Protein AF-A0A3D1U1C8-F1 (afdb_monomer_lite)

Radius of gyration: 27.83 Å; chains: 1; bounding box: 40×24×113 Å

pLDDT: mean 71.71, std 17.3, range [40.25, 92.06]

Secondary structure (DSSP, 8-state):
--TTT-SEEEEPTT---HHHHHHHHHHH-EEEEEEEEEEEETTEEEEEEEEEEEESS-HHHHHH-SSEEEEETTSPPEEEPPPPGGG-HHHHHHHHS---------------

Structure (mmCIF, N/CA/C/O backbone):
data_AF-A0A3D1U1C8-F1
#
_entry.id   AF-A0A3D1U1C8-F1
#
loop_
_atom_site.group_PDB
_atom_site.id
_atom_site.type_symbol
_atom_site.label_atom_id
_atom_site.label_alt_id
_atom_site.label_comp_id
_atom_site.label_asym_id
_atom_site.label_entity_id
_atom_site.label_seq_id
_atom_site.pdbx_PDB_ins_code
_atom_site.Cartn_x
_atom_site.Cartn_y
_atom_site.Cartn_z
_atom_site.occupancy
_atom_site.B_iso_or_equiv
_atom_site.auth_seq_id
_atom_site.auth_comp_id
_atom_site.auth_asym_id
_atom_site.auth_atom_id
_atom_site.pdbx_PDB_model_num
ATOM 1 N N . THR A 1 1 ? 15.369 -10.902 10.583 1.00 54.53 1 THR A N 1
ATOM 2 C CA . THR A 1 1 ? 14.766 -11.055 9.238 1.00 54.53 1 THR A CA 1
ATOM 3 C C . THR A 1 1 ? 13.264 -11.288 9.342 1.00 54.53 1 THR A C 1
ATOM 5 O O . THR A 1 1 ? 12.806 -12.402 9.154 1.00 54.53 1 THR A O 1
ATOM 8 N N . ILE A 1 2 ? 12.484 -10.258 9.689 1.00 69.12 2 ILE A N 1
ATOM 9 C CA . ILE A 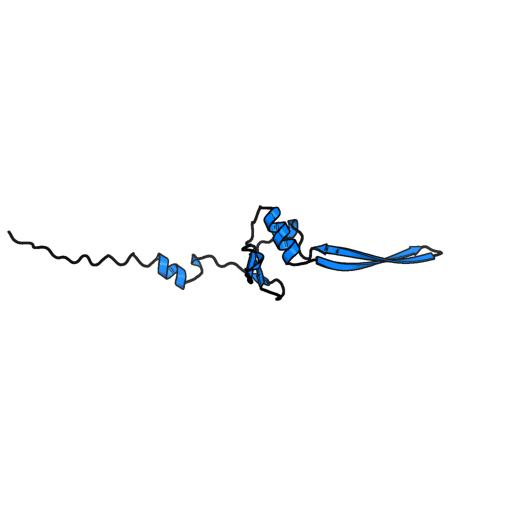1 2 ? 11.027 -10.399 9.923 1.00 69.12 2 ILE A CA 1
ATOM 10 C C . ILE A 1 2 ? 10.237 -10.135 8.630 1.00 69.12 2 ILE A C 1
ATOM 12 O O . ILE A 1 2 ? 9.302 -10.856 8.304 1.00 69.12 2 ILE A O 1
ATOM 16 N N . TRP A 1 3 ? 10.700 -9.180 7.818 1.00 66.94 3 TRP A N 1
ATOM 17 C CA . TRP A 1 3 ? 10.041 -8.755 6.578 1.00 66.94 3 TRP A CA 1
ATOM 18 C C . TRP A 1 3 ? 9.795 -9.877 5.557 1.00 66.94 3 TRP A C 1
ATOM 20 O O . TRP A 1 3 ? 8.752 -9.918 4.905 1.00 66.94 3 TRP A O 1
ATOM 30 N N . ASN A 1 4 ? 10.750 -10.804 5.417 1.00 70.19 4 ASN A N 1
ATOM 31 C CA . ASN A 1 4 ? 10.642 -11.885 4.437 1.00 70.19 4 ASN A CA 1
ATOM 32 C C . ASN A 1 4 ? 9.698 -13.014 4.887 1.00 70.19 4 ASN A C 1
ATOM 34 O O . ASN A 1 4 ? 9.162 -13.731 4.053 1.00 70.19 4 ASN A O 1
ATOM 38 N N . ASN A 1 5 ? 9.475 -13.169 6.195 1.00 77.31 5 ASN A N 1
ATOM 39 C CA . ASN A 1 5 ? 8.589 -14.207 6.723 1.00 77.31 5 ASN A CA 1
ATOM 40 C C . ASN A 1 5 ? 7.104 -13.802 6.627 1.00 77.31 5 ASN A C 1
ATOM 42 O O . ASN A 1 5 ? 6.225 -14.655 6.511 1.00 77.31 5 ASN A O 1
ATOM 46 N N . CYS A 1 6 ? 6.820 -12.497 6.596 1.00 77.06 6 CYS A N 1
ATOM 47 C CA . CYS A 1 6 ? 5.470 -11.974 6.426 1.00 77.06 6 CYS A CA 1
ATOM 48 C C . CYS A 1 6 ? 4.944 -12.230 5.005 1.00 77.06 6 CYS A C 1
ATOM 50 O O . CYS A 1 6 ? 5.375 -11.594 4.039 1.00 77.06 6 CYS A O 1
ATOM 52 N N . ARG A 1 7 ? 3.951 -13.124 4.897 1.00 80.94 7 ARG A N 1
ATOM 53 C CA . ARG A 1 7 ? 3.180 -13.358 3.662 1.00 80.94 7 ARG A CA 1
ATOM 54 C C . ARG A 1 7 ? 2.305 -12.171 3.265 1.00 80.94 7 ARG A C 1
ATOM 56 O O . ARG A 1 7 ? 2.095 -11.962 2.078 1.00 80.94 7 ARG A O 1
ATOM 63 N N . ALA A 1 8 ? 1.791 -11.425 4.240 1.00 85.19 8 ALA A N 1
ATOM 64 C CA . ALA A 1 8 ? 0.974 -10.240 4.016 1.00 85.19 8 ALA A CA 1
ATOM 65 C C . ALA A 1 8 ? 1.780 -8.985 4.360 1.00 85.19 8 ALA A C 1
ATOM 67 O O . ALA A 1 8 ? 2.327 -8.882 5.460 1.00 85.19 8 ALA A O 1
ATOM 68 N N . ARG A 1 9 ? 1.845 -8.035 3.427 1.00 86.88 9 ARG A N 1
ATOM 69 C CA . ARG A 1 9 ? 2.498 -6.734 3.602 1.00 86.88 9 ARG A CA 1
ATOM 70 C C . ARG A 1 9 ? 1.498 -5.651 3.233 1.00 86.88 9 ARG A C 1
ATOM 72 O O . ARG A 1 9 ? 0.937 -5.677 2.142 1.00 86.88 9 ARG A O 1
ATOM 79 N N . LEU A 1 10 ? 1.273 -4.717 4.147 1.00 88.38 10 LEU A N 1
ATOM 80 C CA . LEU A 1 10 ? 0.290 -3.653 3.988 1.00 88.38 10 LEU A CA 1
ATOM 81 C C . LEU A 1 10 ? 0.993 -2.299 4.013 1.00 88.38 10 LEU A C 1
ATOM 83 O O . LEU A 1 10 ? 1.653 -1.968 4.997 1.00 88.38 10 LEU A O 1
ATOM 87 N N . LEU A 1 11 ? 0.829 -1.523 2.946 1.00 89.38 11 LEU A N 1
ATOM 88 C CA . LEU A 1 11 ? 1.230 -0.123 2.896 1.00 89.38 11 LEU A CA 1
ATOM 89 C C . LEU A 1 11 ? 0.005 0.744 3.179 1.00 89.38 11 LEU A C 1
ATOM 91 O O . LEU A 1 11 ? -0.963 0.727 2.418 1.00 89.38 11 LEU A O 1
ATOM 95 N N . LEU A 1 12 ? 0.048 1.495 4.275 1.00 89.19 12 LEU A N 1
ATOM 96 C CA . LEU A 1 12 ? -0.980 2.476 4.609 1.00 89.19 12 LEU A CA 1
ATOM 97 C C . LEU A 1 12 ? -0.712 3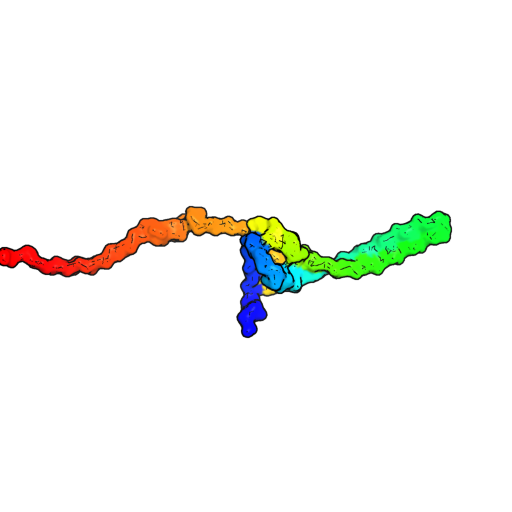.806 3.881 1.00 89.19 12 LEU A C 1
ATOM 99 O O . LEU A 1 12 ? 0.451 4.148 3.644 1.00 89.19 12 LEU A O 1
ATOM 103 N N . PRO A 1 13 ? -1.766 4.563 3.528 1.00 86.56 13 PRO A N 1
ATOM 104 C CA . PRO A 1 13 ? -1.615 5.863 2.890 1.00 86.56 13 PRO A CA 1
ATOM 105 C C . PRO A 1 13 ? -0.940 6.863 3.836 1.00 86.56 13 PRO A C 1
ATOM 107 O O . PRO A 1 13 ? -1.098 6.792 5.054 1.00 86.56 13 PRO A O 1
ATOM 110 N N . GLY A 1 14 ? -0.210 7.820 3.261 1.00 84.38 14 GLY A N 1
ATOM 111 C CA . GLY A 1 14 ? 0.471 8.875 4.020 1.00 84.38 14 GLY A CA 1
ATOM 112 C C . GLY A 1 14 ? 1.841 8.492 4.586 1.00 84.38 14 GLY A C 1
ATOM 113 O O . GLY A 1 14 ? 2.391 9.244 5.387 1.00 84.38 14 GLY A O 1
ATOM 114 N N . GLN A 1 15 ? 2.418 7.358 4.172 1.00 85.44 15 GLN A N 1
ATOM 115 C CA . GLN A 1 15 ? 3.775 6.990 4.574 1.00 85.44 15 GLN A CA 1
ATOM 116 C C . GLN A 1 15 ? 4.806 7.968 3.979 1.00 85.44 15 GLN A C 1
ATOM 118 O O . GLN A 1 15 ? 4.923 8.105 2.760 1.00 85.44 15 GLN A O 1
ATOM 123 N N . GLY A 1 16 ? 5.558 8.651 4.846 1.00 83.31 16 GLY A N 1
ATOM 124 C CA . GLY A 1 16 ? 6.567 9.642 4.445 1.00 83.31 16 GLY A CA 1
ATOM 125 C C . GLY A 1 16 ? 7.969 9.067 4.226 1.00 83.31 16 GLY A C 1
ATOM 126 O O . GLY A 1 16 ? 8.764 9.655 3.489 1.00 83.31 16 GLY A O 1
ATOM 127 N N . ASP A 1 17 ? 8.266 7.917 4.836 1.00 88.31 17 ASP A N 1
ATOM 128 C CA . ASP A 1 17 ? 9.589 7.295 4.786 1.00 88.31 17 ASP A CA 1
ATOM 129 C C . ASP A 1 17 ? 9.903 6.712 3.402 1.00 88.31 17 ASP A C 1
ATOM 131 O O . ASP A 1 17 ? 9.293 5.741 2.949 1.00 88.31 17 ASP A O 1
ATOM 135 N N . ILE A 1 18 ? 10.909 7.296 2.754 1.00 86.69 18 ILE A N 1
ATOM 136 C CA . ILE A 1 18 ? 11.364 6.923 1.412 1.00 86.69 18 ILE A CA 1
ATOM 137 C C . ILE A 1 18 ? 11.863 5.475 1.389 1.00 86.69 18 ILE A C 1
ATOM 139 O O . ILE A 1 18 ? 11.541 4.745 0.455 1.00 86.69 18 ILE A O 1
ATOM 143 N N . LYS A 1 19 ? 12.577 5.021 2.430 1.00 86.44 19 LYS A N 1
ATOM 144 C CA . LYS A 1 19 ? 13.137 3.658 2.469 1.00 86.44 19 LYS A CA 1
ATOM 145 C C . LYS A 1 19 ? 12.036 2.602 2.473 1.00 86.44 19 LYS A C 1
ATOM 147 O O . LYS A 1 19 ? 12.120 1.602 1.761 1.00 86.44 19 LYS A O 1
ATOM 152 N N . THR A 1 20 ? 10.975 2.841 3.241 1.00 85.06 20 THR A N 1
ATOM 153 C CA . THR A 1 20 ? 9.789 1.978 3.246 1.00 85.06 20 THR A CA 1
ATOM 154 C C . THR A 1 20 ? 9.095 1.971 1.883 1.00 85.06 20 THR A C 1
ATOM 156 O O . THR A 1 20 ? 8.729 0.905 1.388 1.00 85.06 20 THR A O 1
ATOM 159 N N . LEU A 1 21 ? 8.946 3.129 1.236 1.00 85.69 21 LEU A N 1
ATOM 160 C CA . LEU A 1 21 ? 8.327 3.211 -0.091 1.00 85.69 21 LEU A CA 1
ATOM 161 C C . LEU A 1 21 ? 9.153 2.489 -1.168 1.00 85.69 21 LEU A C 1
ATOM 163 O O . LEU A 1 21 ? 8.576 1.807 -2.009 1.00 85.69 21 LEU A O 1
ATOM 167 N N . GLU A 1 22 ? 10.484 2.569 -1.117 1.00 86.62 22 GLU A N 1
ATOM 168 C CA . GLU A 1 22 ? 11.383 1.806 -1.994 1.00 86.62 22 GLU A CA 1
ATOM 169 C C . GLU A 1 22 ? 11.228 0.294 -1.809 1.00 86.62 22 GLU A C 1
ATOM 171 O O . GLU A 1 22 ? 11.139 -0.447 -2.790 1.00 86.62 22 GLU A O 1
ATOM 176 N N . LEU A 1 23 ? 11.154 -0.171 -0.558 1.00 84.06 23 LEU A N 1
ATOM 177 C CA . LEU A 1 23 ? 10.920 -1.580 -0.230 1.00 84.06 23 LEU A CA 1
ATOM 178 C C . LEU A 1 23 ? 9.597 -2.086 -0.817 1.00 84.06 23 LEU A C 1
ATOM 180 O O . LEU A 1 23 ? 9.551 -3.192 -1.354 1.00 84.06 23 LEU A O 1
ATOM 184 N N . PHE A 1 24 ? 8.535 -1.283 -0.741 1.00 84.12 24 PHE A N 1
ATOM 185 C CA . PHE A 1 24 ? 7.241 -1.627 -1.330 1.00 84.12 24 PHE A CA 1
ATOM 186 C C . PHE A 1 24 ? 7.247 -1.549 -2.856 1.00 84.12 24 PHE A C 1
ATOM 188 O O . PHE A 1 24 ? 6.726 -2.459 -3.494 1.00 84.12 24 PHE A O 1
ATOM 195 N N . SER A 1 25 ? 7.868 -0.523 -3.441 1.00 84.19 25 SER A N 1
ATOM 196 C CA . SER A 1 25 ? 8.011 -0.374 -4.895 1.00 84.19 25 SER A CA 1
ATOM 197 C C . SER A 1 25 ? 8.701 -1.600 -5.502 1.00 84.19 25 SER A C 1
ATOM 199 O O . SER A 1 25 ? 8.155 -2.240 -6.398 1.00 84.19 25 SER A O 1
ATOM 201 N N . ARG A 1 26 ? 9.821 -2.034 -4.907 1.00 83.06 26 ARG A N 1
ATOM 202 C CA . ARG A 1 26 ? 10.531 -3.259 -5.311 1.00 83.06 26 ARG A CA 1
ATOM 203 C C . ARG A 1 26 ? 9.720 -4.533 -5.071 1.00 83.06 26 ARG A C 1
ATOM 205 O O . ARG A 1 26 ? 9.838 -5.480 -5.838 1.00 83.06 26 ARG A O 1
ATOM 212 N N . ALA A 1 27 ? 8.921 -4.585 -4.004 1.00 79.25 27 ALA A N 1
ATOM 213 C CA . ALA A 1 27 ? 8.104 -5.756 -3.685 1.00 79.25 27 ALA A CA 1
ATOM 214 C C . ALA A 1 27 ? 6.881 -5.921 -4.604 1.00 79.25 27 ALA A C 1
ATOM 216 O O . ALA A 1 27 ? 6.425 -7.046 -4.781 1.00 79.25 27 ALA A O 1
ATOM 217 N N . ILE A 1 28 ? 6.348 -4.829 -5.162 1.00 80.06 28 ILE A N 1
ATOM 218 C CA . ILE A 1 28 ? 5.290 -4.864 -6.186 1.00 80.06 28 ILE A CA 1
ATOM 219 C C . ILE A 1 28 ? 5.855 -5.387 -7.513 1.00 80.06 28 ILE A C 1
ATOM 221 O O . ILE A 1 28 ? 5.172 -6.121 -8.224 1.00 80.06 28 ILE A O 1
ATOM 225 N N . GLY A 1 29 ? 7.111 -5.047 -7.805 1.00 71.19 29 GLY A N 1
ATOM 226 C CA . GLY A 1 29 ? 7.837 -5.481 -8.992 1.00 71.19 29 GLY A CA 1
ATOM 227 C C . GLY A 1 29 ? 7.929 -4.404 -10.072 1.00 71.19 29 GLY A C 1
ATOM 228 O O . GLY A 1 29 ? 7.405 -3.295 -9.939 1.00 71.19 29 GLY A O 1
ATOM 229 N N . ASP A 1 30 ? 8.604 -4.760 -11.162 1.00 59.34 30 ASP A N 1
ATOM 230 C CA . ASP A 1 30 ? 8.889 -3.866 -12.281 1.00 59.34 30 ASP A CA 1
ATOM 231 C C . ASP A 1 30 ? 8.023 -4.202 -13.500 1.00 59.34 30 ASP A C 1
ATOM 233 O O . ASP A 1 30 ? 7.861 -5.361 -13.887 1.00 59.34 30 ASP A O 1
ATOM 237 N N . GLU A 1 31 ? 7.470 -3.171 -14.137 1.00 49.53 31 GLU A N 1
ATOM 238 C CA . GLU A 1 31 ? 6.776 -3.282 -15.412 1.00 49.53 31 GLU A CA 1
ATOM 239 C C . GLU A 1 31 ? 7.836 -3.324 -16.513 1.00 49.53 31 GLU A C 1
ATOM 241 O O . GLU A 1 31 ? 8.573 -2.359 -16.739 1.00 49.53 31 GLU A O 1
ATOM 246 N N . THR A 1 32 ? 7.918 -4.437 -17.240 1.00 40.69 32 THR A N 1
ATOM 247 C CA . THR A 1 32 ? 8.741 -4.495 -18.453 1.00 40.69 32 THR A CA 1
ATOM 248 C C . THR A 1 32 ? 7.936 -3.900 -19.607 1.00 40.69 32 THR A C 1
ATOM 250 O O . THR A 1 32 ? 7.264 -4.621 -20.344 1.00 40.69 32 THR A O 1
ATOM 253 N N . ARG A 1 33 ? 7.964 -2.570 -19.765 1.00 41.41 33 ARG A N 1
ATOM 254 C CA . ARG A 1 33 ? 7.376 -1.921 -20.945 1.00 41.41 33 ARG A CA 1
ATOM 255 C C . ARG A 1 33 ? 8.346 -1.991 -22.118 1.00 41.41 33 ARG A C 1
ATOM 257 O O . ARG A 1 33 ? 9.489 -1.538 -22.049 1.00 41.41 33 ARG A O 1
ATOM 264 N N . THR A 1 34 ? 7.860 -2.545 -23.219 1.00 40.25 34 THR A N 1
ATOM 265 C CA . THR A 1 34 ? 8.595 -2.623 -24.479 1.00 40.25 34 THR A CA 1
ATOM 266 C C . THR A 1 34 ? 8.163 -1.441 -25.344 1.00 40.25 34 THR A C 1
ATOM 268 O O . THR A 1 34 ? 7.074 -1.456 -25.914 1.00 40.25 34 THR A O 1
ATOM 271 N N . PHE A 1 35 ? 8.966 -0.378 -25.399 1.00 41.91 35 PHE A N 1
ATOM 272 C CA . PHE A 1 35 ? 8.709 0.757 -26.284 1.00 41.91 35 PHE A CA 1
ATOM 273 C C . PHE A 1 35 ? 9.230 0.425 -27.681 1.00 41.91 35 PHE A C 1
ATOM 275 O O . PHE A 1 35 ? 10.425 0.210 -27.870 1.00 41.91 35 PHE A O 1
ATOM 282 N N . ARG A 1 36 ? 8.345 0.385 -28.680 1.00 42.75 36 ARG A N 1
ATOM 283 C CA . ARG A 1 36 ? 8.741 0.275 -30.088 1.00 42.75 36 ARG A CA 1
ATOM 284 C C . ARG A 1 36 ? 8.731 1.669 -30.702 1.00 42.75 36 ARG A C 1
ATOM 286 O O . ARG A 1 36 ? 7.677 2.180 -31.072 1.00 42.75 36 ARG A O 1
ATOM 293 N N . THR A 1 37 ? 9.900 2.287 -30.788 1.00 44.06 37 THR A N 1
ATOM 294 C CA . THR A 1 37 ? 10.073 3.598 -31.414 1.00 44.06 37 THR A CA 1
ATOM 295 C C . THR A 1 37 ? 10.283 3.382 -32.908 1.00 44.06 37 THR A C 1
ATOM 297 O O . THR A 1 37 ? 11.299 2.831 -33.333 1.00 44.06 37 THR A O 1
ATOM 300 N N . GLN A 1 38 ? 9.307 3.785 -33.719 1.00 46.91 38 GLN A N 1
ATOM 301 C CA . GLN A 1 38 ? 9.448 3.804 -35.174 1.00 46.91 38 GLN A CA 1
ATOM 302 C C . GLN A 1 38 ? 9.870 5.211 -35.591 1.00 46.91 38 GLN A C 1
ATOM 304 O O . GLN A 1 38 ? 9.084 6.148 -35.472 1.00 46.91 38 GLN A O 1
ATOM 309 N N . SER A 1 39 ? 11.111 5.362 -36.054 1.00 44.91 39 SER A N 1
ATOM 310 C CA . SER A 1 39 ? 11.576 6.596 -36.688 1.00 44.91 39 SER A CA 1
ATOM 311 C C . SER A 1 39 ? 11.502 6.415 -38.201 1.00 44.91 39 SER A C 1
ATOM 313 O O . SER A 1 39 ? 12.049 5.452 -38.750 1.00 44.91 39 SER A O 1
ATOM 315 N N . ARG A 1 40 ? 10.775 7.306 -38.878 1.00 43.97 40 ARG A N 1
ATOM 316 C CA . ARG A 1 40 ? 10.570 7.262 -40.327 1.00 43.97 40 ARG A CA 1
ATOM 317 C C . ARG A 1 40 ? 11.147 8.536 -40.925 1.00 43.97 40 ARG A C 1
ATOM 319 O O . ARG A 1 40 ? 10.588 9.606 -40.708 1.00 43.97 40 ARG A O 1
ATOM 326 N N . ASP A 1 41 ? 12.238 8.406 -41.670 1.00 48.22 41 ASP A N 1
ATOM 327 C CA . ASP A 1 41 ? 12.803 9.491 -42.468 1.00 48.22 41 ASP A CA 1
ATOM 328 C C . ASP A 1 41 ? 12.651 9.169 -43.964 1.00 48.22 41 ASP A C 1
ATOM 330 O O . ASP A 1 41 ? 12.476 8.008 -44.345 1.00 48.22 41 ASP A O 1
ATOM 334 N N . ARG A 1 42 ? 12.679 10.187 -44.833 1.00 56.47 42 ARG A N 1
ATOM 335 C CA . ARG A 1 42 ? 12.241 10.107 -46.248 1.00 56.47 42 ARG A CA 1
ATOM 336 C C . ARG A 1 42 ? 13.018 9.091 -47.109 1.00 56.47 42 ARG A C 1
ATOM 338 O O . ARG A 1 42 ? 12.566 8.779 -48.206 1.00 56.47 42 ARG A O 1
ATOM 345 N N . TRP A 1 43 ? 14.148 8.573 -46.618 1.00 58.78 43 TRP A N 1
ATOM 346 C CA . TRP A 1 43 ? 15.001 7.585 -47.295 1.00 58.78 43 TRP A CA 1
ATOM 347 C C . TRP A 1 43 ? 15.367 6.352 -46.448 1.00 58.78 43 TRP A C 1
ATOM 349 O O . TRP A 1 43 ? 15.993 5.438 -46.969 1.00 58.78 43 TRP A O 1
ATOM 359 N N . ASN A 1 44 ? 14.999 6.300 -45.161 1.00 47.97 44 ASN A N 1
ATOM 360 C CA . ASN A 1 44 ? 15.326 5.178 -44.273 1.00 47.97 44 ASN A CA 1
ATOM 361 C C . ASN A 1 44 ? 14.295 5.043 -43.142 1.00 47.97 44 ASN A C 1
ATOM 363 O O . ASN A 1 44 ? 13.958 6.011 -42.459 1.00 47.97 44 ASN A O 1
ATOM 367 N N . ALA A 1 45 ? 13.822 3.817 -42.914 1.00 49.03 45 ALA A N 1
ATOM 368 C CA . ALA A 1 45 ? 12.974 3.467 -41.780 1.00 49.03 45 ALA A CA 1
ATOM 369 C C . ALA A 1 45 ? 13.796 2.653 -40.774 1.00 49.03 45 ALA A C 1
ATOM 371 O O . ALA A 1 45 ? 14.310 1.591 -41.118 1.00 49.03 45 ALA A O 1
ATOM 372 N N . SER A 1 46 ? 13.909 3.138 -39.537 1.00 44.31 46 SER A N 1
ATOM 373 C CA . SER A 1 46 ? 14.576 2.419 -38.449 1.00 44.31 46 SER A CA 1
ATOM 374 C C . SER A 1 46 ? 13.582 2.180 -37.313 1.00 44.31 46 SER A C 1
ATOM 376 O O . SER A 1 46 ? 12.937 3.106 -36.819 1.00 44.31 46 SER A O 1
ATOM 378 N N . SER A 1 47 ? 13.416 0.914 -36.928 1.00 46.28 47 SER A N 1
ATOM 379 C CA . SER A 1 47 ? 12.552 0.483 -35.824 1.00 46.28 47 SER A CA 1
ATOM 380 C C . SER A 1 47 ? 13.443 0.063 -34.661 1.00 46.28 47 SER A C 1
ATOM 382 O O . SER A 1 47 ? 14.015 -1.023 -34.696 1.00 46.28 47 SER A O 1
ATOM 384 N N . GLY A 1 48 ? 13.545 0.903 -33.632 1.00 41.00 48 GLY A N 1
ATOM 385 C CA . GLY A 1 48 ? 14.235 0.579 -32.384 1.00 41.00 48 GLY A CA 1
ATOM 386 C C . GLY A 1 48 ? 13.251 0.046 -31.345 1.00 41.00 48 GLY A C 1
ATOM 387 O O . GLY A 1 48 ? 12.229 0.673 -31.071 1.00 41.00 48 GLY A O 1
ATOM 388 N N . GLU A 1 49 ? 13.542 -1.112 -30.760 1.00 43.22 49 GLU A N 1
ATOM 389 C CA . GLU A 1 49 ? 12.796 -1.657 -29.623 1.00 43.22 49 GLU A CA 1
ATOM 390 C C . GLU A 1 49 ? 13.591 -1.373 -28.342 1.00 43.22 49 GLU A C 1
ATOM 392 O O . GLU A 1 49 ? 14.645 -1.962 -28.110 1.00 43.22 49 GLU A O 1
ATOM 397 N N . GLN A 1 50 ? 13.119 -0.434 -27.522 1.00 43.34 50 GLN A N 1
ATOM 398 C CA . GLN A 1 50 ? 13.736 -0.078 -26.248 1.00 43.34 50 GLN A CA 1
ATOM 399 C C . GLN A 1 50 ? 12.911 -0.675 -25.104 1.00 43.34 50 GLN A C 1
ATOM 401 O O . GLN A 1 50 ? 11.772 -0.280 -24.854 1.00 43.34 50 GLN A O 1
ATOM 406 N N . ARG A 1 51 ? 13.488 -1.640 -24.385 1.00 44.31 51 ARG A N 1
ATOM 407 C CA . ARG A 1 51 ? 12.908 -2.177 -23.147 1.00 44.31 51 ARG A CA 1
ATOM 408 C C . ARG A 1 51 ? 13.271 -1.239 -22.000 1.00 44.31 51 ARG A C 1
ATOM 410 O O . ARG A 1 51 ? 14.432 -1.175 -21.610 1.00 44.31 51 ARG A O 1
ATOM 417 N N . VAL A 1 52 ? 12.295 -0.497 -21.482 1.00 53.66 52 VAL A N 1
ATOM 418 C CA . VAL A 1 52 ? 12.481 0.349 -20.295 1.00 53.66 52 VAL A CA 1
ATOM 419 C C . VAL A 1 52 ? 11.750 -0.326 -19.142 1.00 53.66 52 VAL A C 1
ATOM 421 O O . VAL A 1 52 ? 10.521 -0.348 -19.111 1.00 53.66 52 VAL A O 1
ATOM 424 N N . GLY A 1 53 ? 12.511 -0.906 -18.212 1.00 51.66 53 GLY A N 1
ATOM 4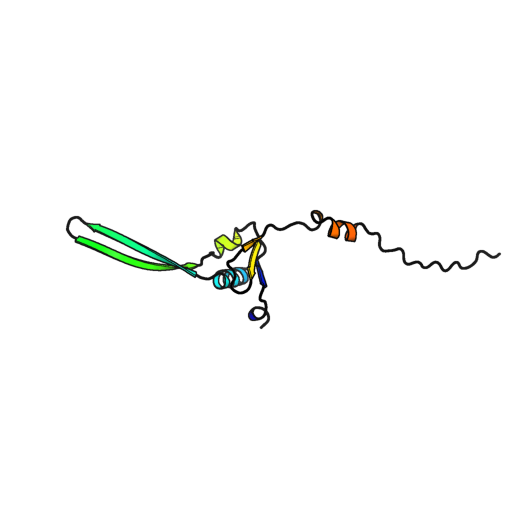25 C CA . GLY A 1 53 ? 11.971 -1.395 -16.945 1.00 51.66 53 GLY A CA 1
ATOM 426 C C . GLY A 1 53 ? 11.600 -0.199 -16.077 1.00 51.66 53 GLY A C 1
ATOM 427 O O . GLY A 1 53 ? 12.484 0.528 -15.625 1.00 51.66 53 GLY A O 1
ATOM 428 N N . ARG A 1 54 ? 10.304 0.051 -15.893 1.00 61.38 54 ARG A N 1
ATOM 429 C CA . ARG A 1 54 ? 9.804 1.081 -14.974 1.00 61.38 54 ARG A CA 1
ATOM 430 C C . ARG A 1 54 ? 9.140 0.365 -13.799 1.00 61.38 54 ARG A C 1
ATOM 432 O O . ARG A 1 54 ? 8.392 -0.574 -14.055 1.00 61.38 54 ARG A O 1
ATOM 439 N N . PRO A 1 55 ? 9.349 0.784 -12.541 1.00 62.22 55 PRO A N 1
ATOM 440 C CA . PRO A 1 55 ? 8.621 0.198 -11.419 1.00 62.22 55 PRO A CA 1
ATOM 441 C C . PRO A 1 55 ? 7.108 0.296 -11.655 1.00 62.22 55 PRO A C 1
ATOM 443 O O . PRO A 1 55 ? 6.626 1.349 -12.082 1.00 62.22 55 PRO A O 1
ATOM 446 N N . LEU A 1 56 ? 6.365 -0.782 -11.362 1.00 68.19 56 LEU A N 1
ATOM 447 C CA . LEU A 1 56 ? 4.897 -0.829 -11.517 1.00 68.19 56 LEU A CA 1
ATOM 448 C C . LEU A 1 56 ? 4.188 0.236 -10.671 1.00 68.19 56 LEU A C 1
ATOM 450 O O . LEU A 1 56 ? 3.096 0.680 -11.014 1.00 68.19 56 LEU A O 1
ATOM 454 N N . ALA A 1 57 ? 4.811 0.631 -9.561 1.00 75.62 57 ALA A N 1
ATOM 455 C CA . ALA A 1 57 ? 4.405 1.767 -8.755 1.00 75.62 57 ALA A CA 1
ATOM 456 C C . ALA A 1 57 ? 5.654 2.543 -8.325 1.00 75.62 57 ALA A C 1
ATOM 458 O O . ALA A 1 57 ? 6.489 2.035 -7.566 1.00 75.62 57 ALA A O 1
ATOM 459 N N . ALA A 1 58 ? 5.793 3.772 -8.818 1.00 81.50 58 ALA A N 1
ATOM 460 C CA . ALA A 1 58 ? 6.897 4.642 -8.430 1.00 81.50 58 ALA A CA 1
ATOM 461 C C . ALA A 1 58 ? 6.735 5.116 -6.975 1.00 81.50 58 ALA A C 1
ATOM 463 O O . ALA A 1 58 ? 5.625 5.218 -6.456 1.00 81.50 58 ALA A O 1
ATOM 464 N N . ILE A 1 59 ? 7.842 5.473 -6.321 1.00 83.75 59 ILE A N 1
ATOM 465 C CA . ILE A 1 59 ? 7.848 5.984 -4.937 1.00 83.75 59 ILE A CA 1
ATOM 466 C C . ILE A 1 59 ? 6.897 7.181 -4.780 1.00 83.75 59 ILE A C 1
ATOM 468 O O . ILE A 1 59 ? 6.130 7.244 -3.820 1.00 83.75 59 ILE A O 1
ATOM 472 N N . ASP A 1 60 ? 6.903 8.104 -5.746 1.00 83.31 60 ASP A N 1
ATOM 473 C CA . ASP A 1 60 ? 6.029 9.281 -5.741 1.00 83.31 60 ASP A CA 1
ATOM 474 C C . ASP A 1 60 ? 4.549 8.926 -5.908 1.00 83.31 60 ASP A C 1
ATOM 476 O O . ASP A 1 60 ? 3.685 9.572 -5.314 1.00 83.31 60 ASP A O 1
ATOM 480 N N . GLU A 1 61 ? 4.242 7.891 -6.692 1.00 84.06 61 GLU A N 1
ATOM 481 C CA . GLU A 1 61 ? 2.878 7.387 -6.858 1.00 84.06 61 GLU A CA 1
ATOM 482 C C . GLU A 1 61 ? 2.405 6.742 -5.555 1.00 84.06 61 GLU A C 1
ATOM 484 O O . GLU A 1 61 ? 1.338 7.098 -5.056 1.00 84.06 61 GLU A O 1
ATOM 489 N N . LEU A 1 62 ? 3.238 5.889 -4.945 1.00 83.94 62 LEU A N 1
ATOM 490 C CA . LEU A 1 62 ? 2.960 5.265 -3.651 1.00 83.94 62 LEU A CA 1
ATOM 491 C C . LEU A 1 62 ? 2.755 6.302 -2.541 1.00 83.94 62 LEU A C 1
ATOM 493 O O . LEU A 1 62 ? 1.843 6.159 -1.730 1.00 83.94 62 LEU A O 1
ATOM 497 N N . ARG A 1 63 ? 3.544 7.381 -2.532 1.00 85.12 63 ARG A N 1
ATOM 498 C CA . ARG A 1 63 ? 3.390 8.492 -1.583 1.00 85.12 63 ARG A CA 1
ATOM 499 C C . ARG A 1 63 ? 2.065 9.240 -1.764 1.00 85.12 63 ARG A C 1
ATOM 501 O O . ARG A 1 63 ? 1.490 9.712 -0.787 1.00 85.12 63 ARG A O 1
ATOM 508 N N . ARG A 1 64 ? 1.587 9.379 -3.004 1.00 86.88 64 ARG A N 1
ATOM 509 C CA . ARG A 1 64 ? 0.339 10.093 -3.335 1.00 86.88 64 ARG A CA 1
ATOM 510 C C . ARG A 1 64 ? -0.914 9.227 -3.179 1.00 86.88 64 ARG A C 1
ATOM 512 O O . ARG A 1 64 ? -2.024 9.759 -3.267 1.00 86.88 64 ARG A O 1
ATOM 519 N N . LEU A 1 65 ? -0.772 7.919 -2.955 1.00 85.19 65 LEU A N 1
ATOM 520 C CA . LEU A 1 65 ? -1.909 7.019 -2.778 1.00 85.19 65 LEU A CA 1
ATOM 521 C C . LEU A 1 65 ? -2.715 7.379 -1.527 1.00 85.19 65 LEU A C 1
ATOM 523 O O . LEU A 1 65 ? -2.200 7.468 -0.415 1.00 85.19 65 LEU A O 1
ATOM 527 N N . LYS A 1 66 ? -4.027 7.535 -1.729 1.00 84.94 66 LYS A N 1
ATOM 528 C CA . LYS A 1 66 ? -5.009 7.726 -0.650 1.00 84.94 66 LYS A CA 1
ATOM 529 C C . LYS A 1 66 ? -5.570 6.405 -0.116 1.00 84.94 66 LYS A C 1
ATOM 531 O O . LYS A 1 66 ? -6.139 6.383 0.969 1.00 84.94 66 LYS A O 1
ATOM 536 N N . LYS A 1 67 ? -5.440 5.323 -0.890 1.00 87.75 67 LYS A N 1
ATOM 537 C CA . LYS A 1 67 ? -5.878 3.968 -0.528 1.00 87.75 67 LYS A CA 1
ATOM 538 C C . LYS A 1 67 ? -4.694 3.165 0.005 1.00 87.75 67 LYS A C 1
ATOM 540 O O . LYS A 1 67 ? -3.552 3.445 -0.354 1.00 87.75 67 LYS A O 1
ATOM 545 N N . ALA A 1 68 ? -4.967 2.172 0.844 1.00 88.56 68 ALA A N 1
ATOM 546 C CA . ALA A 1 68 ? -3.932 1.248 1.291 1.00 88.56 68 ALA A CA 1
ATOM 547 C C . ALA A 1 68 ? -3.636 0.209 0.199 1.00 88.56 68 ALA A C 1
ATOM 549 O O . ALA A 1 68 ? -4.517 -0.116 -0.594 1.00 88.56 68 ALA A O 1
ATOM 550 N N . VAL A 1 69 ? -2.415 -0.321 0.156 1.00 89.81 69 VAL A N 1
ATOM 551 C CA . VAL A 1 69 ? -2.010 -1.365 -0.800 1.00 89.81 69 VAL A CA 1
ATOM 552 C C . VAL A 1 69 ? -1.622 -2.627 -0.044 1.00 89.81 69 VAL A C 1
ATOM 554 O O . VAL A 1 69 ? -0.743 -2.594 0.816 1.00 89.81 69 VAL A O 1
ATOM 557 N N . LEU A 1 70 ? -2.269 -3.741 -0.376 1.00 89.50 70 LEU A N 1
ATOM 558 C CA . LEU A 1 70 ? -1.989 -5.065 0.164 1.00 89.50 70 LEU A CA 1
ATOM 559 C C . LEU A 1 70 ? -1.207 -5.895 -0.851 1.00 89.50 70 LEU A C 1
ATOM 561 O O . LEU A 1 70 ? -1.667 -6.127 -1.969 1.00 89.50 70 LEU A O 1
ATOM 565 N N . LEU A 1 71 ? -0.060 -6.401 -0.411 1.00 88.12 71 LEU A N 1
ATOM 566 C CA . LEU A 1 71 ? 0.690 -7.455 -1.081 1.00 88.12 71 LEU A CA 1
ATOM 567 C C . LEU A 1 71 ? 0.501 -8.740 -0.283 1.00 88.12 71 LEU A C 1
ATOM 569 O O . LEU A 1 71 ? 0.830 -8.786 0.905 1.00 88.12 71 LEU A O 1
ATOM 573 N N . TYR A 1 72 ? -0.035 -9.775 -0.921 1.00 86.62 72 TYR A N 1
ATOM 574 C CA . TYR A 1 72 ? -0.284 -11.057 -0.275 1.00 86.62 72 TYR A CA 1
ATOM 575 C C . TYR A 1 72 ? 0.347 -12.191 -1.076 1.00 86.62 72 TYR A C 1
ATOM 577 O O . TYR A 1 72 ? -0.143 -12.552 -2.142 1.00 86.62 72 TYR A O 1
ATOM 585 N N . ALA A 1 73 ? 1.418 -12.777 -0.542 1.00 82.62 73 ALA A N 1
ATOM 586 C CA . ALA A 1 73 ? 2.168 -13.859 -1.172 1.00 82.62 73 ALA A CA 1
ATOM 587 C C . ALA A 1 73 ? 2.480 -13.556 -2.655 1.00 82.62 73 ALA A C 1
ATOM 589 O O . ALA A 1 73 ? 3.212 -12.613 -2.939 1.00 82.62 73 ALA A O 1
ATOM 590 N N . THR A 1 74 ? 1.932 -14.345 -3.579 1.00 80.62 74 THR A N 1
ATOM 591 C CA . THR A 1 74 ? 2.085 -14.205 -5.036 1.00 80.62 74 THR A CA 1
ATOM 592 C C . THR A 1 74 ? 0.828 -13.655 -5.718 1.00 80.62 74 THR A C 1
ATOM 594 O O . THR A 1 74 ? 0.729 -13.685 -6.942 1.00 80.62 74 THR A O 1
ATOM 597 N N . ALA A 1 75 ? -0.163 -13.204 -4.943 1.00 82.62 75 ALA A N 1
ATOM 598 C CA . ALA A 1 75 ? -1.374 -12.600 -5.478 1.00 82.62 75 ALA A CA 1
ATOM 599 C C . ALA A 1 75 ? -1.077 -11.198 -6.041 1.00 82.62 75 ALA A C 1
ATOM 601 O O . ALA A 1 75 ? -0.165 -10.521 -5.550 1.00 82.62 75 ALA A O 1
ATOM 602 N N . PRO A 1 76 ? -1.850 -10.735 -7.041 1.00 80.25 76 PRO A N 1
ATOM 603 C CA . PRO A 1 76 ? -1.712 -9.378 -7.547 1.00 80.25 76 PRO A CA 1
ATOM 604 C C . PRO A 1 76 ? -1.943 -8.346 -6.427 1.00 80.25 76 PRO A C 1
ATOM 606 O O . PRO A 1 76 ? -2.749 -8.589 -5.522 1.00 80.25 76 PRO A O 1
ATOM 609 N N . PRO A 1 77 ? -1.259 -7.189 -6.479 1.00 85.00 77 PRO A N 1
ATOM 610 C CA . PRO A 1 77 ? -1.423 -6.133 -5.489 1.00 85.00 77 PRO A CA 1
ATOM 611 C C . PRO A 1 77 ? -2.871 -5.634 -5.473 1.00 85.00 77 PRO A C 1
ATOM 613 O O . PRO A 1 77 ? -3.438 -5.299 -6.514 1.00 85.00 77 PRO A O 1
ATOM 616 N N . ALA A 1 78 ? -3.461 -5.554 -4.283 1.00 86.12 78 ALA A N 1
ATOM 617 C CA . ALA A 1 78 ? -4.836 -5.102 -4.100 1.00 86.12 78 ALA A CA 1
ATOM 618 C C . ALA A 1 78 ? -4.876 -3.734 -3.415 1.00 86.12 78 ALA A C 1
ATOM 620 O O . ALA A 1 78 ? -4.148 -3.485 -2.454 1.00 86.12 78 ALA A O 1
ATOM 621 N N . GLN A 1 79 ? -5.759 -2.852 -3.882 1.00 89.75 79 GLN A N 1
ATOM 622 C CA . GLN A 1 79 ? -6.054 -1.596 -3.195 1.00 89.75 79 GLN A CA 1
ATOM 623 C C . GLN A 1 79 ? -7.173 -1.825 -2.181 1.00 89.75 79 GLN A C 1
ATOM 625 O O . GLN A 1 79 ? -8.217 -2.380 -2.517 1.00 89.75 79 GLN A O 1
ATOM 630 N N . LEU A 1 80 ? -6.963 -1.383 -0.946 1.00 88.06 80 LEU A N 1
ATOM 631 C CA . LEU A 1 80 ? -7.911 -1.517 0.150 1.00 88.06 80 LEU A CA 1
ATOM 632 C C . LEU A 1 80 ? -8.494 -0.160 0.538 1.00 88.06 80 LEU A C 1
ATOM 634 O O . LEU A 1 80 ? -7.783 0.846 0.644 1.00 88.06 80 LEU A O 1
ATOM 638 N N . GLU A 1 81 ? -9.793 -0.161 0.816 1.00 89.69 81 GLU A N 1
ATOM 639 C CA . GLU A 1 81 ? -10.476 0.960 1.451 1.00 89.69 81 GLU A CA 1
ATOM 640 C C . GLU A 1 81 ? -10.437 0.784 2.964 1.00 89.69 81 GLU A C 1
ATOM 642 O O . GLU A 1 81 ? -10.903 -0.215 3.516 1.00 89.69 81 GLU A O 1
ATOM 647 N N . LEU A 1 82 ? -9.830 1.755 3.640 1.00 86.69 82 LEU A N 1
ATOM 648 C CA . LEU A 1 82 ? -9.696 1.726 5.085 1.00 86.69 82 LEU A CA 1
ATOM 649 C C . LEU A 1 82 ? -11.008 2.156 5.729 1.00 86.69 82 LEU A C 1
ATOM 651 O O . LEU A 1 82 ? -11.561 3.207 5.406 1.00 86.69 82 LEU A O 1
ATOM 655 N N . ARG A 1 83 ? -11.469 1.358 6.688 1.00 88.38 83 ARG A N 1
ATOM 656 C CA . ARG A 1 83 ? -12.576 1.727 7.565 1.00 88.38 83 ARG A CA 1
ATOM 657 C C . ARG A 1 83 ? -12.010 2.277 8.857 1.00 88.38 83 ARG A C 1
ATOM 659 O O . ARG A 1 83 ? -11.121 1.673 9.459 1.00 88.38 83 ARG A O 1
ATOM 666 N N . ARG A 1 84 ? -12.536 3.418 9.290 1.00 87.69 84 ARG A N 1
ATOM 667 C CA . ARG A 1 84 ? -12.233 3.937 10.621 1.00 87.69 84 ARG A CA 1
ATOM 668 C C . ARG A 1 84 ? -12.840 3.021 11.672 1.00 87.69 84 ARG A C 1
ATOM 670 O O . ARG A 1 84 ? -13.845 2.354 11.422 1.00 87.69 84 ARG A O 1
ATOM 677 N N . TRP A 1 85 ? -12.259 3.025 12.864 1.00 88.56 85 TRP A N 1
ATOM 678 C CA . TRP A 1 85 ? -12.701 2.124 13.920 1.00 88.56 85 TRP A CA 1
ATOM 679 C C . TRP A 1 85 ? -14.168 2.353 14.319 1.00 88.56 85 TRP A C 1
ATOM 681 O O . TRP A 1 85 ? -14.905 1.402 14.567 1.00 88.56 85 TRP A O 1
ATOM 691 N N . ASP A 1 86 ? -14.616 3.610 14.299 1.00 88.94 86 ASP A N 1
ATOM 692 C CA . ASP A 1 86 ? -15.978 4.018 14.640 1.00 88.94 86 ASP A CA 1
ATOM 693 C C . ASP A 1 86 ? -17.011 3.597 13.582 1.00 88.94 86 ASP A C 1
ATOM 695 O O . ASP A 1 86 ? -18.207 3.516 13.851 1.00 88.94 86 ASP A O 1
ATOM 699 N N . GLN A 1 87 ? -16.567 3.249 12.378 1.00 91.81 87 GLN A N 1
ATOM 700 C CA . GLN A 1 87 ? -17.446 2.737 11.330 1.00 91.81 87 GLN A CA 1
ATOM 701 C C . GLN A 1 87 ? -17.709 1.235 11.474 1.00 91.81 87 GLN A C 1
ATOM 703 O O . GLN A 1 87 ? -18.481 0.678 10.690 1.00 91.81 87 GLN A O 1
ATOM 708 N N . VAL A 1 88 ? -17.061 0.560 12.428 1.00 92.06 88 VAL A N 1
ATOM 709 C CA . VAL A 1 88 ? -17.216 -0.873 12.684 1.00 92.06 88 VAL A CA 1
ATOM 710 C C . VAL A 1 88 ? -18.087 -1.059 13.935 1.00 92.06 88 VAL A C 1
ATOM 712 O O . VAL A 1 88 ? -17.618 -0.794 15.045 1.00 92.06 88 VAL A O 1
ATOM 715 N N . PRO A 1 89 ? -19.349 -1.527 13.803 1.00 88.56 89 PRO A N 1
ATOM 716 C CA . PRO A 1 89 ? -20.278 -1.629 14.933 1.00 88.56 89 PRO A CA 1
ATOM 717 C C . PRO A 1 89 ? -19.738 -2.469 16.094 1.00 88.56 89 PRO A C 1
ATOM 719 O O . PRO A 1 89 ? -19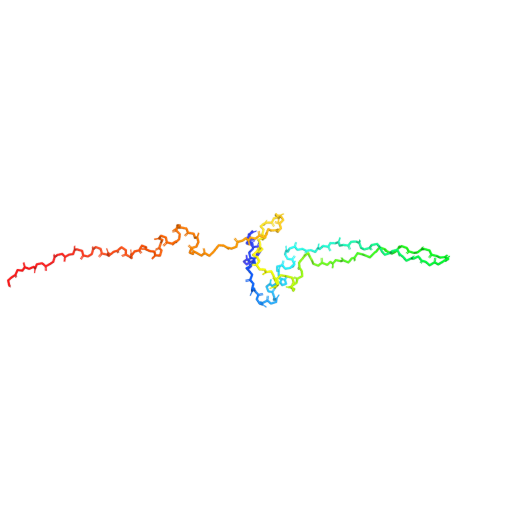.845 -2.063 17.249 1.00 88.56 89 PRO A O 1
ATOM 722 N N . ALA A 1 90 ? -19.091 -3.595 15.780 1.00 87.81 90 ALA A N 1
ATOM 723 C CA . ALA A 1 90 ? -18.490 -4.478 16.775 1.00 87.81 90 ALA A CA 1
ATOM 724 C C . ALA A 1 90 ? -17.418 -3.770 17.620 1.00 87.81 90 ALA A C 1
ATOM 726 O O . ALA A 1 90 ? -17.323 -4.003 18.819 1.00 87.81 90 ALA A O 1
ATOM 727 N N . TRP A 1 91 ? -16.628 -2.874 17.023 1.00 88.44 91 TRP A N 1
ATOM 728 C CA . TRP A 1 91 ? -15.574 -2.155 17.743 1.00 88.44 91 TRP A CA 1
ATOM 729 C C . TRP A 1 91 ? -16.125 -0.983 18.546 1.00 88.44 91 TRP A C 1
ATOM 731 O O . TRP A 1 91 ? -15.675 -0.740 19.662 1.00 88.44 91 TRP A O 1
ATOM 741 N N . ARG A 1 92 ? -17.157 -0.303 18.034 1.00 90.38 92 ARG A N 1
ATOM 742 C CA . ARG A 1 92 ? -17.886 0.703 18.816 1.00 90.38 92 ARG A CA 1
ATOM 743 C C . ARG A 1 92 ? -18.446 0.126 20.110 1.00 90.38 92 ARG A C 1
ATOM 745 O O . ARG A 1 92 ? -18.305 0.765 21.146 1.00 90.38 92 ARG A O 1
ATOM 752 N N . GLN A 1 93 ? -19.022 -1.077 20.053 1.00 87.50 93 GLN A N 1
ATOM 753 C CA . GLN A 1 93 ? -19.579 -1.759 21.224 1.00 87.50 93 GLN A CA 1
ATOM 754 C C . GLN A 1 93 ? -18.535 -2.013 22.320 1.00 87.50 93 GLN A C 1
ATOM 756 O O . GLN A 1 93 ? -18.871 -1.937 23.500 1.00 87.50 93 GLN A O 1
ATOM 761 N N . LEU A 1 94 ? -17.276 -2.266 21.943 1.00 85.69 94 LEU A N 1
ATOM 762 C CA . LEU A 1 94 ? -16.179 -2.470 22.893 1.00 85.69 94 LEU A CA 1
ATOM 763 C C . LEU A 1 94 ? -15.814 -1.186 23.644 1.00 85.69 94 LEU A C 1
ATOM 765 O O . LEU A 1 94 ? -15.537 -1.250 24.835 1.00 85.69 94 LEU A O 1
ATOM 769 N N . VAL A 1 95 ? -15.84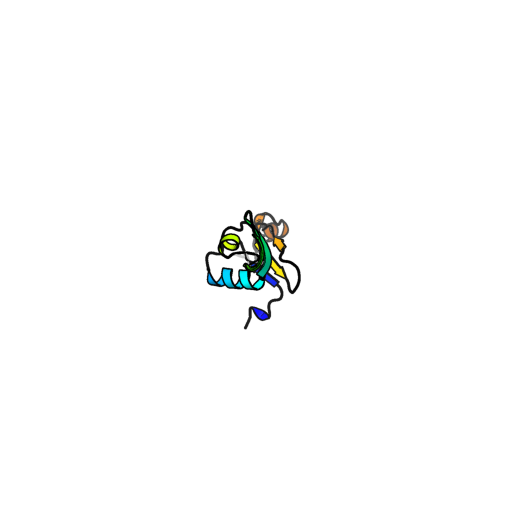5 -0.031 22.972 1.00 84.81 95 VAL A N 1
ATOM 770 C CA . VAL A 1 95 ? -15.552 1.272 23.598 1.00 84.81 95 VAL A CA 1
ATOM 771 C C . VAL A 1 95 ? -16.720 1.752 24.460 1.00 84.81 95 VAL A C 1
ATOM 773 O O . VAL A 1 95 ? -16.510 2.344 25.512 1.00 84.81 95 VAL A O 1
ATOM 776 N N . SER A 1 96 ? -17.960 1.495 24.033 1.00 78.75 96 SER A N 1
ATOM 777 C CA . SER A 1 96 ? -19.157 1.903 24.778 1.00 78.75 96 SER A CA 1
ATOM 778 C C . SER A 1 96 ? -19.491 0.998 25.958 1.00 78.75 96 SER A C 1
ATOM 780 O O . SER A 1 96 ? -20.378 1.339 26.735 1.00 78.75 96 SER A O 1
ATOM 782 N N . ARG A 1 97 ? -18.844 -0.167 26.085 1.00 74.75 97 ARG A N 1
ATOM 783 C CA . ARG A 1 97 ? -19.034 -1.036 27.244 1.00 74.75 97 ARG A CA 1
ATOM 784 C C . ARG A 1 97 ? -18.348 -0.358 28.434 1.00 74.75 97 ARG A C 1
ATOM 786 O O . ARG A 1 97 ? -17.117 -0.309 28.436 1.00 74.75 97 ARG A O 1
ATOM 793 N N . PRO A 1 98 ? -19.089 0.166 29.433 1.00 65.62 98 PRO A N 1
ATOM 794 C CA . PRO A 1 98 ? -18.448 0.609 30.661 1.00 65.62 98 PRO A CA 1
ATOM 795 C C . PRO A 1 98 ? -17.621 -0.567 31.197 1.00 65.62 98 PRO A C 1
ATOM 797 O O . PRO A 1 98 ? -18.079 -1.715 31.069 1.00 65.62 98 PRO A O 1
ATOM 800 N N . PRO A 1 99 ? -16.404 -0.327 31.730 1.00 66.00 99 PRO A N 1
ATOM 801 C CA . PRO A 1 99 ? -15.655 -1.388 32.387 1.00 66.00 99 PRO A CA 1
ATOM 802 C C . PRO A 1 99 ? -16.626 -2.042 33.357 1.00 66.00 99 PRO A C 1
ATOM 804 O O . PRO A 1 99 ? -17.285 -1.329 34.116 1.00 66.00 99 PRO A O 1
ATOM 807 N N . ALA A 1 100 ? -16.818 -3.361 33.222 1.00 63.88 100 ALA A 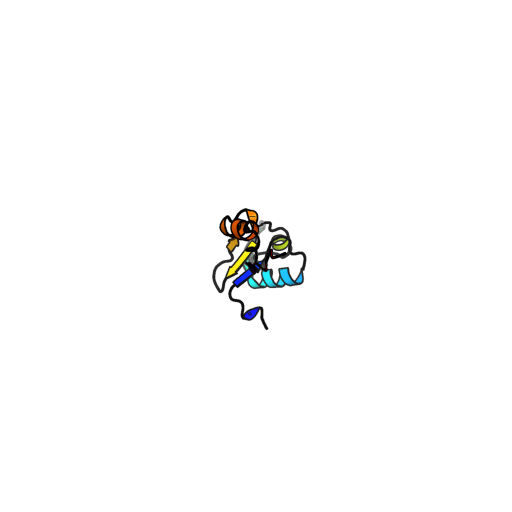N 1
ATOM 808 C CA . ALA A 1 100 ? -17.727 -4.094 34.087 1.00 63.88 100 ALA A CA 1
ATOM 809 C C . ALA A 1 100 ? -17.338 -3.699 35.503 1.00 63.88 100 ALA A C 1
ATOM 811 O O . ALA A 1 100 ? -16.201 -3.969 35.894 1.00 63.88 100 ALA A O 1
ATOM 812 N N . ALA A 1 101 ? -18.217 -2.949 36.180 1.00 61.91 101 ALA A N 1
ATOM 813 C CA . ALA A 1 101 ? -17.986 -2.520 37.542 1.00 61.91 101 ALA A CA 1
ATOM 814 C C . ALA A 1 101 ? -17.574 -3.788 38.269 1.00 61.91 101 ALA A C 1
ATOM 816 O O . ALA A 1 101 ? -18.333 -4.760 38.292 1.00 61.91 101 ALA A O 1
ATOM 817 N N . SER A 1 102 ? -16.313 -3.831 38.698 1.00 57.34 102 SER A N 1
ATOM 818 C CA . SER A 1 102 ? -15.796 -4.928 39.487 1.00 57.34 102 SER A CA 1
ATOM 819 C C . SER A 1 102 ? -16.785 -5.069 40.624 1.00 57.34 102 SER A C 1
ATOM 821 O O . SER A 1 102 ? -16.920 -4.140 41.421 1.00 57.34 102 SER A O 1
ATOM 823 N N . ALA A 1 103 ? -17.535 -6.168 40.616 1.00 55.06 103 ALA A N 1
ATOM 824 C CA . ALA A 1 103 ? -18.448 -6.547 41.669 1.00 55.06 103 ALA A CA 1
ATOM 825 C C . ALA A 1 103 ? -17.606 -6.825 42.920 1.00 55.06 103 ALA A C 1
ATOM 827 O O . ALA A 1 103 ? -17.338 -7.964 43.277 1.00 55.06 103 ALA A O 1
ATOM 828 N N . GLY A 1 104 ? -17.125 -5.752 43.543 1.00 54.69 104 GLY A N 1
ATOM 829 C CA . GLY A 1 104 ? -16.784 -5.681 44.947 1.00 54.69 104 GLY A CA 1
ATOM 830 C C . GLY A 1 104 ? -18.062 -5.369 45.706 1.00 54.69 104 GLY A C 1
ATOM 831 O O . GLY A 1 104 ? -18.142 -4.360 46.397 1.00 54.69 104 GLY A O 1
ATOM 832 N N . ASP A 1 105 ? -19.077 -6.215 45.524 1.00 56.34 105 ASP A N 1
ATOM 833 C CA . ASP A 1 105 ? -20.092 -6.400 46.546 1.00 56.34 105 ASP A CA 1
ATOM 834 C C . ASP A 1 105 ? -19.430 -7.208 47.664 1.00 56.34 105 ASP A C 1
ATOM 836 O O . ASP A 1 105 ? -19.452 -8.435 47.706 1.00 56.34 105 ASP A O 1
ATOM 840 N N . THR A 1 106 ? -18.728 -6.494 48.532 1.00 55.72 106 THR A N 1
ATOM 841 C CA . THR A 1 106 ? -18.579 -6.926 49.913 1.00 55.72 106 THR A CA 1
ATOM 842 C C . THR A 1 106 ? -19.303 -5.893 50.738 1.00 55.72 106 THR A C 1
ATOM 844 O O . THR A 1 106 ? -18.697 -4.947 51.243 1.00 55.72 106 THR A O 1
ATOM 847 N N . GLY A 1 107 ? -20.620 -6.078 50.845 1.00 57.22 107 GLY A N 1
ATOM 848 C CA . GLY A 1 107 ? -21.386 -5.566 51.964 1.00 57.22 107 GLY A CA 1
ATOM 849 C C . GLY A 1 107 ? -20.623 -5.833 53.259 1.00 57.22 107 GLY A C 1
ATOM 850 O O . GLY A 1 107 ? -20.408 -6.978 53.658 1.00 57.22 107 GLY A O 1
ATOM 851 N N . LYS A 1 108 ? -20.174 -4.761 53.905 1.00 48.22 108 LYS A N 1
ATOM 852 C CA . LYS A 1 108 ? -19.679 -4.810 55.273 1.00 48.22 108 LYS A CA 1
ATOM 853 C C . LYS A 1 108 ? -20.449 -3.784 56.092 1.00 48.22 108 LYS A C 1
ATOM 855 O O . LYS A 1 108 ? -20.029 -2.645 56.220 1.00 48.22 108 LYS A O 1
ATOM 860 N N . GLY A 1 109 ? -21.587 -4.269 56.584 1.00 49.12 109 GLY A N 1
ATOM 861 C CA . GLY A 1 109 ? -22.189 -3.953 57.876 1.00 49.12 109 GLY A CA 1
ATOM 862 C C . GLY A 1 109 ? -22.425 -2.487 58.209 1.00 49.12 109 GLY A C 1
ATOM 863 O O . GLY A 1 109 ? -21.585 -1.864 58.848 1.00 49.12 109 GLY A O 1
ATOM 864 N N . ASP A 1 110 ? -23.649 -2.034 57.949 1.00 49.34 110 ASP A N 1
ATOM 865 C CA . ASP A 1 110 ? -24.359 -1.217 58.929 1.00 49.34 110 ASP A CA 1
ATOM 866 C C . ASP A 1 110 ? -24.614 -2.084 60.170 1.00 49.34 110 ASP A C 1
ATOM 868 O O . ASP A 1 110 ? -25.374 -3.053 60.117 1.00 49.34 110 ASP A O 1
ATOM 872 N N . ALA A 1 111 ? -23.948 -1.763 61.278 1.00 49.69 111 ALA A N 1
ATOM 873 C CA . ALA A 1 111 ? -24.326 -2.205 62.615 1.00 49.69 111 ALA A CA 1
ATOM 874 C C . ALA A 1 111 ? -23.664 -1.297 63.668 1.00 49.69 111 ALA A C 1
ATOM 876 O O . ALA A 1 111 ? -22.529 -1.555 64.055 1.00 49.69 111 ALA A O 1
ATOM 877 N N . TRP A 1 112 ? -24.450 -0.302 64.104 1.00 46.09 112 TRP A N 1
ATOM 878 C CA . TRP A 1 112 ? -24.420 0.438 65.381 1.00 46.09 112 TRP A CA 1
ATOM 879 C C . TRP A 1 112 ? -23.169 1.248 65.742 1.00 46.09 112 TRP A C 1
ATOM 881 O O . TRP A 1 112 ? -22.117 0.660 66.066 1.00 46.09 112 TRP A O 1
#

Foldseek 3Di:
DVVVVDQKDKAAAQDPDLVVLVVVLPVLHWDFDWDFDWDDDPPDIDTDTDGDTHRPADSVNSNPDNFMWMHGHPDHIDTHDDDDQCNDPVSVVVVPPDPPPPPPPPDDDDDD

Sequence (112 aa):
TIWNNCRARLLLPGQGDIKTLELFSRAIGDETRTFRTQSRDRWNASSGEQRVGRPLAAIDELRRLKKAVLLYATAPPAQLELRRWDQVPAWRQLVSRPPAASAGDTGKGDAW